Protein AF-A0A9E4B898-F1 (afdb_monomer_lite)

Sequence (156 aa):
KADHWGHVSSTDLFHWVHHPTGLLDGMYSGNCFLNSDGVPTICYHQKGVGNAMAVALDDDLNEWHKLESNPITPKTEEGDEHHGRYKSWDPFGWLEGDTYYAIFGGGHPGIAKSPTLDGEWRYVGDLFAHGVEGVSLDEDVSCADLFKLGDKDVLL

pLDDT: mean 92.23, std 6.66, range [57.69, 98.62]

Secondary structure (DSSP, 8-state):
------EEE-SSSSS-EEE-----SSEEEEEEEE-TTS-EEEEEEETTTEEEEEEESSTTS--EEE-TT---SPP--TTSTTTTT----S-EEEEETTEEEEEE-SBS-EEEEESSTTS--EEEEES-SSPPTTS-TT-B-TT--EEEETTEEEE-

Structure (mmCIF, N/CA/C/O backbone):
data_AF-A0A9E4B898-F1
#
_entry.id   AF-A0A9E4B898-F1
#
loop_
_atom_site.group_PDB
_atom_site.id
_atom_site.type_symbol
_atom_site.label_atom_id
_atom_site.label_alt_id
_atom_site.label_comp_id
_atom_site.label_asym_id
_atom_site.label_entity_id
_atom_site.label_seq_id
_atom_site.pdbx_PDB_ins_code
_atom_site.Cartn_x
_atom_site.Cartn_y
_atom_site.Cartn_z
_atom_site.occupancy
_atom_site.B_iso_or_equiv
_atom_site.auth_seq_id
_atom_site.auth_comp_id
_atom_site.auth_asym_id
_atom_site.auth_atom_id
_atom_site.pdbx_PDB_model_num
ATOM 1 N N . LYS A 1 1 ? 2.717 23.073 -0.247 1.00 57.69 1 LYS A N 1
ATOM 2 C CA . LYS A 1 1 ? 1.419 22.370 -0.124 1.00 57.69 1 LYS A CA 1
ATOM 3 C C . LYS A 1 1 ? 1.746 20.889 -0.046 1.00 57.69 1 LYS A C 1
ATOM 5 O O . LYS A 1 1 ? 2.474 20.432 -0.921 1.00 57.69 1 LYS A O 1
ATOM 10 N N . ALA A 1 2 ? 1.352 20.223 1.031 1.00 74.38 2 ALA A N 1
ATOM 11 C CA . ALA A 1 2 ? 1.529 18.787 1.200 1.00 74.38 2 ALA A CA 1
ATOM 12 C C . ALA A 1 2 ? 0.160 18.116 1.060 1.00 74.38 2 ALA A C 1
ATOM 14 O O . ALA A 1 2 ? -0.853 18.723 1.407 1.00 74.38 2 ALA A O 1
ATOM 15 N N . ASP A 1 3 ? 0.153 16.915 0.495 1.00 91.06 3 ASP A N 1
ATOM 16 C CA . ASP A 1 3 ? -1.036 16.078 0.386 1.00 91.06 3 ASP A CA 1
ATOM 17 C C . ASP A 1 3 ? -1.156 15.227 1.664 1.00 91.06 3 ASP A C 1
ATOM 19 O O . ASP A 1 3 ? -0.144 14.805 2.241 1.00 91.06 3 ASP A O 1
ATOM 23 N N . HIS A 1 4 ? -2.386 15.049 2.142 1.00 93.81 4 HIS A N 1
ATOM 24 C CA . HIS A 1 4 ? -2.738 14.375 3.396 1.00 93.81 4 HIS A CA 1
ATOM 25 C C . HIS A 1 4 ? -3.927 13.447 3.142 1.00 93.81 4 HIS A C 1
ATOM 27 O O . HIS A 1 4 ? -4.719 13.707 2.233 1.00 93.81 4 HIS A O 1
ATOM 33 N N . TRP A 1 5 ? -4.092 12.410 3.962 1.00 94.69 5 TRP A N 1
ATOM 34 C CA . TRP A 1 5 ? -5.276 11.552 3.889 1.00 94.69 5 TRP A CA 1
ATOM 35 C C . TRP A 1 5 ? -6.348 12.036 4.859 1.00 94.69 5 TRP A C 1
ATOM 37 O O . TRP A 1 5 ? -6.121 12.113 6.066 1.00 94.69 5 TRP A O 1
ATOM 47 N N . GLY A 1 6 ? -7.524 12.369 4.326 1.00 95.06 6 GLY A N 1
ATOM 48 C CA . GLY A 1 6 ? -8.719 12.588 5.136 1.00 95.06 6 GLY A CA 1
ATOM 49 C C . GLY A 1 6 ? -9.293 11.263 5.635 1.00 95.06 6 GLY A C 1
ATOM 50 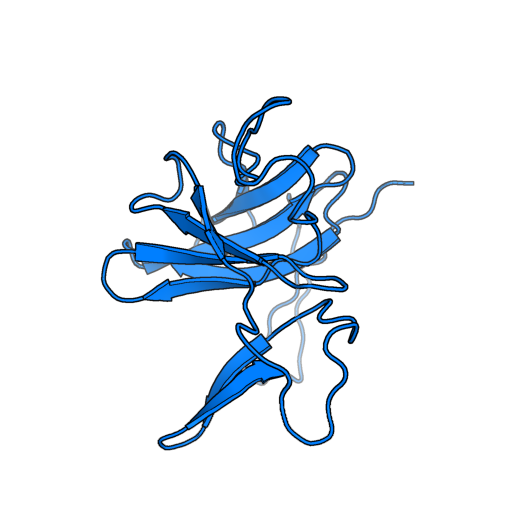O O . GLY A 1 6 ? -9.113 10.232 4.993 1.00 95.06 6 GLY A O 1
ATOM 51 N N . HIS A 1 7 ? -10.012 11.305 6.755 1.00 96.06 7 HIS A N 1
ATOM 52 C CA . HIS A 1 7 ? -10.645 10.130 7.338 1.00 96.06 7 HIS A CA 1
ATOM 53 C C . HIS A 1 7 ? -12.130 10.404 7.611 1.00 96.06 7 HIS A C 1
ATOM 55 O O . HIS A 1 7 ? -12.500 11.383 8.268 1.00 96.06 7 HIS A O 1
ATOM 61 N N . VAL A 1 8 ? -12.985 9.550 7.050 1.00 96.94 8 VAL A N 1
ATOM 62 C CA . VAL A 1 8 ? -14.428 9.524 7.286 1.00 96.94 8 VAL A CA 1
ATOM 63 C C . VAL A 1 8 ? -14.882 8.081 7.461 1.00 96.94 8 VAL A C 1
ATOM 65 O O . VAL A 1 8 ? -14.348 7.189 6.805 1.00 96.94 8 VAL A O 1
ATOM 68 N N . SER A 1 9 ? -15.890 7.852 8.298 1.00 97.00 9 SER A N 1
ATOM 69 C CA . SER A 1 9 ? -16.504 6.531 8.446 1.00 97.00 9 SER A CA 1
ATOM 70 C C . SER A 1 9 ? -18.024 6.596 8.333 1.00 97.00 9 SER A C 1
ATOM 72 O O . SER A 1 9 ? -18.641 7.653 8.494 1.00 97.00 9 SER A O 1
ATOM 74 N N . SER A 1 10 ? -18.625 5.456 8.000 1.00 97.69 10 SER A N 1
ATOM 75 C CA . SER A 1 10 ? -20.068 5.279 7.885 1.00 97.69 10 SER A CA 1
ATOM 76 C C . SER A 1 10 ? -20.422 3.814 8.121 1.00 97.69 10 SER A C 1
ATOM 78 O O . SER A 1 10 ? -19.683 2.921 7.713 1.00 97.69 10 SER A O 1
ATOM 80 N N . THR A 1 11 ? -21.563 3.558 8.758 1.00 97.50 11 THR A N 1
ATOM 81 C CA . THR A 1 11 ? -22.105 2.202 8.937 1.00 97.50 11 THR A CA 1
ATOM 82 C C . THR A 1 11 ? -23.035 1.777 7.799 1.00 97.50 11 THR A C 1
ATOM 84 O O . THR A 1 11 ? -23.425 0.613 7.741 1.00 97.50 11 THR A O 1
ATOM 87 N N . ASP A 1 12 ? -23.394 2.699 6.899 1.00 97.88 12 ASP A N 1
ATOM 88 C CA . ASP A 1 12 ? -24.326 2.471 5.788 1.00 97.88 12 ASP A CA 1
ATOM 89 C C . ASP A 1 12 ? -23.821 2.982 4.427 1.00 97.88 12 ASP A C 1
ATOM 91 O O . ASP A 1 12 ? -24.544 2.904 3.434 1.00 97.88 12 ASP A O 1
ATOM 95 N N . LEU A 1 13 ? -22.579 3.481 4.378 1.00 97.56 13 LEU A N 1
ATOM 96 C CA . LEU A 1 13 ? -21.937 4.089 3.207 1.00 97.56 13 LEU A CA 1
ATOM 97 C C . LEU A 1 13 ? -22.674 5.330 2.659 1.00 97.56 13 LEU A C 1
ATOM 99 O O . LEU A 1 13 ? -22.456 5.725 1.512 1.00 97.56 13 LEU A O 1
ATOM 103 N N . PHE A 1 14 ? -23.526 5.971 3.468 1.00 97.94 14 PHE A N 1
ATOM 104 C CA . PHE A 1 14 ? -24.315 7.142 3.072 1.00 97.94 14 PHE A CA 1
ATOM 105 C C . PHE A 1 14 ? -24.221 8.300 4.074 1.00 97.94 14 PHE A C 1
ATOM 107 O O . PHE A 1 14 ? -24.025 9.449 3.670 1.00 97.94 14 PHE A O 1
ATOM 114 N N . HIS A 1 15 ? -24.321 8.020 5.375 1.00 98.00 15 HIS A N 1
ATOM 115 C CA . HIS A 1 15 ? -24.175 9.016 6.436 1.00 98.00 15 HIS A CA 1
ATOM 116 C C . HIS A 1 15 ? -22.750 8.981 6.992 1.00 98.00 15 HIS A C 1
ATOM 118 O O . HIS A 1 15 ? -22.363 8.026 7.666 1.00 98.00 15 HIS A O 1
ATOM 124 N N . TRP A 1 16 ? -21.973 10.024 6.697 1.00 98.50 16 TRP A N 1
ATOM 125 C CA . TRP A 1 16 ? -20.539 10.073 6.983 1.00 98.50 16 TRP A CA 1
ATOM 126 C C . TRP A 1 16 ? -20.217 10.923 8.211 1.00 98.50 16 TRP A C 1
ATOM 128 O O . TRP A 1 16 ? -20.734 12.031 8.370 1.00 98.50 16 TRP A O 1
ATOM 138 N N . VAL A 1 17 ? -19.318 10.414 9.051 1.00 98.06 17 VAL A N 1
ATOM 139 C CA . VAL A 1 17 ? -18.734 11.129 10.190 1.00 98.06 17 VAL A CA 1
ATOM 140 C C . VAL A 1 17 ? -17.282 11.453 9.867 1.00 98.06 17 VAL A C 1
ATOM 142 O O . VAL A 1 17 ? -16.535 10.581 9.432 1.00 98.06 17 VAL A O 1
ATOM 145 N N . HIS A 1 18 ? -16.892 12.710 10.070 1.00 97.69 18 HIS A N 1
ATOM 146 C CA . HIS A 1 18 ? -15.503 13.139 9.943 1.00 97.69 18 HIS A CA 1
ATOM 147 C C . HIS A 1 18 ? -14.706 12.792 11.193 1.00 97.69 18 HIS A C 1
ATOM 149 O O . HIS A 1 18 ? -15.160 13.046 12.309 1.00 97.69 18 HIS A O 1
ATOM 155 N N . HIS A 1 19 ? -13.488 12.313 10.974 1.00 96.75 19 HIS A N 1
ATOM 156 C CA . HIS A 1 19 ? -12.534 11.965 12.016 1.00 96.75 19 HIS A CA 1
ATOM 157 C C . HIS A 1 19 ? -11.290 12.856 11.951 1.00 96.75 19 HIS A C 1
ATOM 159 O O . HIS A 1 19 ? -10.999 13.438 10.896 1.00 96.75 19 HIS A O 1
ATOM 165 N N . PRO A 1 20 ? -10.542 12.999 13.060 1.00 92.94 20 PRO A N 1
ATOM 166 C CA . PRO A 1 20 ? -9.184 13.526 12.997 1.00 92.94 20 PRO A CA 1
ATOM 167 C C . PRO A 1 20 ? -8.291 12.620 12.131 1.00 92.94 20 PRO A C 1
ATOM 169 O O . PRO A 1 20 ? -8.589 11.451 11.906 1.00 92.94 20 PRO A O 1
ATOM 172 N N . THR A 1 21 ? -7.182 13.166 11.627 1.00 83.94 21 THR A N 1
ATOM 173 C CA . THR A 1 21 ? -6.187 12.382 10.882 1.00 83.94 21 THR A CA 1
ATOM 174 C C . THR A 1 21 ? -4.772 12.753 11.308 1.00 83.94 21 THR A C 1
ATOM 176 O O . THR A 1 21 ? -4.393 13.927 11.287 1.00 83.94 21 THR A O 1
ATOM 179 N N . GLY A 1 22 ? -3.990 11.738 11.680 1.00 85.00 22 GLY A N 1
ATOM 180 C CA . GLY A 1 22 ? -2.539 11.831 11.867 1.00 85.00 22 GLY A CA 1
ATOM 181 C C . GLY A 1 22 ? -1.733 11.556 10.588 1.00 85.00 22 GLY A C 1
ATOM 182 O O . GLY A 1 22 ? -0.509 11.688 10.584 1.00 85.00 22 GLY A O 1
ATOM 183 N N . LEU A 1 23 ? -2.394 11.191 9.482 1.00 87.25 23 LEU A N 1
ATOM 184 C CA . LEU A 1 23 ? -1.761 10.835 8.208 1.00 87.25 23 LEU A CA 1
ATOM 185 C C . LEU A 1 23 ? -1.405 12.090 7.409 1.00 87.25 23 LEU A C 1
ATOM 187 O O . LEU A 1 23 ? -2.049 12.472 6.425 1.00 87.25 23 LEU A O 1
ATOM 191 N N . LEU A 1 24 ? -0.354 12.750 7.881 1.00 90.75 24 LEU A N 1
ATOM 192 C CA . LEU A 1 24 ? 0.140 14.005 7.344 1.00 90.75 24 LEU A CA 1
ATOM 193 C C . LEU A 1 24 ? 1.404 13.802 6.497 1.00 90.75 24 LEU A C 1
ATOM 195 O O . LEU A 1 24 ? 2.064 12.762 6.537 1.00 90.75 24 LEU A O 1
ATOM 199 N N . ASP A 1 25 ? 1.724 14.850 5.745 1.00 87.19 25 ASP A N 1
ATOM 200 C CA . ASP A 1 25 ? 2.935 15.043 4.949 1.00 87.19 25 ASP A CA 1
ATOM 201 C C . ASP A 1 25 ? 3.225 14.011 3.853 1.00 87.19 25 ASP A C 1
ATOM 203 O O . ASP A 1 25 ? 3.954 13.037 4.034 1.00 87.19 25 ASP A O 1
ATOM 207 N N . GLY A 1 26 ? 2.727 14.318 2.652 1.00 88.25 26 GLY A N 1
ATOM 208 C CA . GLY A 1 26 ? 3.110 13.620 1.429 1.00 88.25 26 GLY A CA 1
ATOM 209 C C . GLY A 1 26 ? 2.386 12.296 1.239 1.00 88.25 26 GLY A C 1
ATOM 210 O O . GLY A 1 26 ? 2.942 11.417 0.596 1.00 88.25 26 GLY A O 1
ATOM 211 N N . MET A 1 27 ? 1.173 12.161 1.773 1.00 92.81 27 MET A N 1
ATOM 212 C CA . MET A 1 27 ? 0.344 10.962 1.656 1.00 92.81 27 MET A CA 1
ATOM 213 C C . MET A 1 27 ? -0.352 10.925 0.288 1.00 92.81 27 MET A C 1
ATOM 215 O O . MET A 1 27 ? -1.396 11.552 0.108 1.00 92.81 27 MET A O 1
ATOM 219 N N . TYR A 1 28 ? 0.248 10.246 -0.687 1.00 95.31 28 TYR A N 1
ATOM 220 C CA . TYR A 1 28 ? -0.334 10.033 -2.019 1.00 95.31 28 TYR A CA 1
ATOM 221 C C . TYR A 1 28 ? -1.191 8.762 -1.992 1.00 95.31 28 TYR A C 1
ATOM 223 O O . TYR A 1 28 ? -1.378 8.171 -0.926 1.00 95.31 28 TYR A O 1
ATOM 231 N N . SER A 1 29 ? -1.783 8.388 -3.126 1.00 95.00 29 SER A N 1
ATOM 232 C CA . SER A 1 29 ? -2.732 7.278 -3.208 1.00 95.00 29 SER A CA 1
ATOM 233 C C . SER A 1 29 ? -2.140 5.953 -2.726 1.00 95.00 29 SER A C 1
ATOM 235 O O . SER A 1 29 ? -0.922 5.773 -2.615 1.00 95.00 29 SER A O 1
ATOM 237 N N . GLY A 1 30 ? -3.045 5.035 -2.419 1.00 96.88 30 GLY A N 1
ATOM 238 C CA . GLY A 1 30 ? -2.757 3.704 -1.924 1.00 96.88 30 GLY A CA 1
ATOM 239 C C . GLY A 1 30 ? -4.033 3.029 -1.431 1.00 96.88 30 GLY A C 1
ATOM 240 O O . GLY A 1 30 ? -5.133 3.511 -1.712 1.00 96.88 30 GLY A O 1
ATOM 241 N N . ASN A 1 31 ? -3.896 1.953 -0.664 1.00 97.88 31 ASN A N 1
ATOM 242 C CA . ASN A 1 31 ? -5.017 1.193 -0.115 1.00 97.88 31 ASN A CA 1
ATOM 243 C C . ASN A 1 31 ? -4.835 0.875 1.382 1.00 97.88 31 ASN A C 1
ATOM 245 O O . ASN A 1 31 ? -3.829 1.218 2.005 1.00 97.88 31 ASN A O 1
ATOM 249 N N . CYS A 1 32 ? -5.837 0.218 1.970 1.00 97.50 32 CYS A N 1
ATOM 250 C CA . CYS A 1 32 ? -5.801 -0.305 3.333 1.00 97.50 32 CYS A CA 1
ATOM 251 C C . CYS A 1 32 ? -6.196 -1.786 3.321 1.00 97.50 32 CYS A C 1
ATOM 253 O O . CYS A 1 32 ? -7.126 -2.172 2.613 1.00 97.50 32 CYS A O 1
ATOM 255 N N . PHE A 1 33 ? -5.500 -2.606 4.104 1.00 98.25 33 PHE A N 1
ATOM 256 C CA . PHE A 1 33 ? -5.733 -4.043 4.228 1.00 98.25 33 PHE A CA 1
ATOM 257 C C . PHE A 1 33 ? -5.484 -4.509 5.670 1.00 98.25 33 PHE A C 1
ATOM 259 O O . PHE A 1 33 ? -4.945 -3.767 6.490 1.00 98.25 33 PHE A O 1
ATOM 266 N N . LEU A 1 34 ? -5.885 -5.737 6.003 1.00 98.25 34 LEU A N 1
ATOM 267 C CA . LEU A 1 34 ? -5.581 -6.338 7.306 1.00 98.25 34 LEU A CA 1
ATOM 268 C C . LEU A 1 34 ? -4.242 -7.074 7.245 1.00 98.25 34 LEU A C 1
ATOM 270 O O . LEU A 1 34 ? -4.023 -7.889 6.348 1.00 98.25 34 LEU A O 1
ATOM 274 N N . ASN A 1 35 ? -3.362 -6.806 8.206 1.00 98.31 35 ASN A N 1
ATOM 275 C CA . ASN A 1 35 ? -2.095 -7.522 8.323 1.00 98.31 35 ASN A CA 1
ATOM 276 C C . ASN A 1 35 ? -2.249 -8.893 9.014 1.00 98.31 35 ASN A C 1
ATOM 278 O O . ASN A 1 35 ? -3.357 -9.314 9.348 1.00 98.31 35 ASN A O 1
ATOM 282 N N . SER A 1 36 ? -1.134 -9.598 9.235 1.00 97.81 36 SER A N 1
ATOM 283 C CA . SER A 1 36 ? -1.119 -10.952 9.814 1.00 97.81 36 SER A CA 1
ATOM 284 C C . SER A 1 36 ? -1.670 -11.021 11.236 1.00 97.81 36 SER A C 1
ATOM 286 O O . SER A 1 36 ? -2.118 -12.083 11.660 1.00 97.81 36 SER A O 1
ATOM 288 N N . ASP A 1 37 ? -1.672 -9.894 11.948 1.00 97.31 37 ASP A N 1
ATOM 289 C CA . ASP A 1 37 ? -2.220 -9.763 13.299 1.00 97.31 37 ASP A CA 1
ATOM 290 C C . ASP A 1 37 ? -3.682 -9.279 13.289 1.00 97.31 37 ASP A C 1
ATOM 292 O O . ASP A 1 37 ? -4.273 -9.045 14.342 1.00 97.31 37 ASP A O 1
ATOM 296 N N . GLY A 1 38 ? -4.287 -9.124 12.105 1.00 97.69 38 GLY A N 1
ATOM 297 C CA . GLY A 1 38 ? -5.645 -8.610 11.938 1.00 97.69 38 GLY A CA 1
ATOM 298 C C . GLY A 1 38 ? -5.767 -7.098 12.138 1.00 97.69 38 GLY A C 1
ATOM 299 O O . GLY A 1 38 ? -6.880 -6.606 12.310 1.00 97.69 38 GLY A O 1
ATOM 300 N N . VAL A 1 39 ? -4.654 -6.356 12.115 1.00 98.38 39 VAL A N 1
ATOM 301 C CA . VAL A 1 39 ? -4.640 -4.902 12.328 1.00 98.38 39 VAL A CA 1
ATOM 302 C C . VAL A 1 39 ? -4.716 -4.161 10.984 1.00 98.38 39 VAL A C 1
ATOM 304 O O . VAL A 1 39 ? -3.942 -4.474 10.068 1.00 98.38 39 VAL A O 1
ATOM 307 N N . PRO A 1 40 ? -5.609 -3.161 10.842 1.00 98.44 40 PRO A N 1
ATOM 308 C CA . PRO A 1 40 ? -5.665 -2.300 9.665 1.00 98.44 40 PRO A CA 1
ATOM 309 C C . PRO A 1 40 ? -4.317 -1.638 9.369 1.00 98.44 40 PRO A C 1
ATOM 311 O O . PRO A 1 40 ? -3.682 -1.030 10.231 1.00 98.44 40 PRO A O 1
ATOM 314 N N . THR A 1 41 ? -3.870 -1.787 8.129 1.00 98.50 41 THR A N 1
ATOM 315 C CA . THR A 1 41 ? -2.569 -1.338 7.643 1.00 98.50 41 THR A CA 1
ATOM 316 C C . THR A 1 41 ? -2.754 -0.638 6.308 1.00 98.50 41 THR A C 1
ATOM 318 O O . THR A 1 41 ? -3.324 -1.192 5.371 1.00 98.50 41 THR A O 1
ATOM 321 N N . ILE A 1 42 ? -2.256 0.588 6.217 1.00 97.81 42 ILE A N 1
ATOM 322 C CA . ILE A 1 42 ? -2.250 1.387 4.998 1.00 97.81 42 ILE A CA 1
ATOM 323 C C . ILE A 1 42 ? -0.969 1.105 4.225 1.00 97.81 42 ILE A C 1
ATOM 325 O O . ILE A 1 42 ? 0.120 1.225 4.784 1.00 97.81 42 ILE A O 1
ATOM 329 N N . CYS A 1 43 ? -1.106 0.827 2.931 1.00 98.00 43 CYS A N 1
ATOM 330 C CA . CYS A 1 43 ? -0.025 0.909 1.958 1.00 98.00 43 CYS A CA 1
ATOM 331 C C . CYS A 1 43 ? -0.225 2.176 1.128 1.00 98.00 43 CYS A C 1
ATOM 333 O O . CYS A 1 43 ? -1.294 2.368 0.559 1.00 98.00 43 CYS A O 1
ATOM 335 N N . TYR A 1 44 ? 0.767 3.061 1.071 1.00 96.81 44 TYR A N 1
ATOM 336 C CA . TYR A 1 44 ? 0.627 4.371 0.429 1.00 96.81 44 TYR A CA 1
ATOM 337 C C . TYR A 1 44 ? 1.921 4.821 -0.232 1.00 96.81 44 TYR A C 1
ATOM 339 O O . TYR A 1 44 ? 3.007 4.388 0.150 1.00 96.81 44 TYR A O 1
ATOM 347 N N . HIS A 1 45 ? 1.834 5.733 -1.198 1.00 96.06 45 HIS A N 1
ATOM 348 C CA . HIS A 1 45 ? 3.023 6.419 -1.689 1.00 96.06 45 HIS A CA 1
ATOM 349 C C . HIS A 1 45 ? 3.344 7.642 -0.823 1.00 96.06 45 HIS A C 1
ATOM 351 O O . HIS A 1 45 ? 2.535 8.562 -0.709 1.00 96.06 45 HIS A O 1
ATOM 357 N N . GLN A 1 46 ? 4.538 7.696 -0.230 1.00 94.00 46 GLN A N 1
ATOM 358 C CA . GLN A 1 46 ? 5.013 8.886 0.465 1.00 94.00 46 GLN A CA 1
ATOM 359 C C . GLN A 1 46 ? 5.865 9.754 -0.462 1.00 94.00 46 GLN A C 1
ATOM 361 O O . GLN A 1 46 ? 6.969 9.372 -0.861 1.00 94.00 46 GLN A O 1
ATOM 366 N N . LYS A 1 47 ? 5.395 10.968 -0.759 1.00 91.75 47 LYS A N 1
ATOM 367 C CA . LYS A 1 47 ? 6.089 11.910 -1.645 1.00 91.75 47 LYS A CA 1
ATOM 368 C C . LYS A 1 47 ? 7.529 12.161 -1.191 1.00 91.75 47 LYS A C 1
ATOM 370 O O . LYS A 1 47 ? 7.768 12.643 -0.087 1.00 91.75 47 LYS A O 1
ATOM 375 N N . GLY A 1 48 ? 8.478 11.907 -2.091 1.00 89.44 48 GLY A N 1
ATOM 376 C CA . GLY A 1 48 ? 9.910 12.109 -1.845 1.00 89.44 48 GLY A CA 1
ATOM 377 C C . GLY A 1 48 ? 10.577 11.005 -1.019 1.00 89.44 48 GLY A C 1
ATOM 378 O O . GLY A 1 48 ? 11.767 11.119 -0.744 1.00 89.44 48 GLY A O 1
ATOM 379 N N . VAL A 1 49 ? 9.839 9.955 -0.647 1.00 91.19 49 VAL A N 1
ATOM 380 C CA . VAL A 1 49 ? 10.353 8.798 0.101 1.00 91.19 49 VAL A CA 1
ATOM 381 C C . VAL A 1 49 ? 10.121 7.497 -0.677 1.00 91.19 49 VAL A C 1
ATOM 383 O O . VAL A 1 49 ? 11.059 6.725 -0.841 1.00 91.19 49 VAL A O 1
ATOM 386 N N . GLY A 1 50 ? 8.917 7.275 -1.213 1.00 92.75 50 GLY A N 1
ATOM 387 C CA . GLY A 1 50 ? 8.528 6.056 -1.934 1.00 92.75 50 GLY A CA 1
ATOM 388 C C . GLY A 1 50 ? 7.309 5.374 -1.312 1.00 92.75 50 GLY A C 1
ATOM 389 O O . GLY A 1 50 ? 6.716 5.888 -0.364 1.00 92.75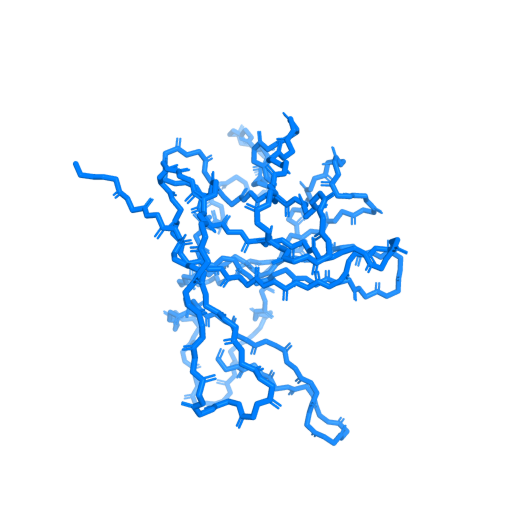 50 GLY A O 1
ATOM 390 N N . ASN A 1 51 ? 6.934 4.212 -1.844 1.00 95.81 51 ASN A N 1
ATOM 391 C CA . ASN A 1 51 ? 5.867 3.383 -1.282 1.00 95.81 51 ASN A CA 1
ATOM 392 C C . ASN A 1 51 ? 6.218 2.957 0.150 1.00 95.81 51 ASN A C 1
ATOM 394 O O . ASN A 1 51 ? 7.359 2.580 0.423 1.00 95.81 51 ASN A O 1
ATOM 398 N N . ALA A 1 52 ? 5.253 3.044 1.056 1.00 96.06 52 ALA A N 1
ATOM 399 C CA . ALA A 1 52 ? 5.416 2.963 2.501 1.00 96.06 52 ALA A CA 1
ATOM 400 C C . ALA A 1 52 ? 4.193 2.309 3.165 1.00 96.06 52 ALA A C 1
ATOM 402 O O . ALA A 1 52 ? 3.138 2.160 2.547 1.00 96.06 52 ALA A O 1
ATOM 403 N N . MET A 1 53 ? 4.350 1.936 4.435 1.00 97.50 53 MET A N 1
ATOM 404 C CA . MET A 1 53 ? 3.319 1.327 5.270 1.00 97.50 53 MET A CA 1
ATOM 405 C C . MET A 1 53 ? 3.067 2.134 6.549 1.00 97.50 53 MET A C 1
ATOM 407 O O . MET A 1 53 ? 3.997 2.688 7.148 1.00 97.50 53 MET A O 1
ATOM 411 N N . ALA A 1 54 ? 1.815 2.161 6.999 1.00 97.31 54 ALA A N 1
ATOM 412 C CA . ALA A 1 54 ? 1.422 2.665 8.312 1.00 97.31 54 ALA A CA 1
ATOM 413 C C . ALA A 1 54 ? 0.389 1.732 8.955 1.00 97.31 54 ALA A C 1
ATOM 415 O O . ALA A 1 54 ? -0.506 1.246 8.272 1.00 97.31 54 ALA A O 1
ATOM 416 N N . VAL A 1 55 ? 0.503 1.485 10.258 1.00 97.94 55 VAL A N 1
ATOM 417 C CA . VAL A 1 55 ? -0.360 0.551 11.003 1.00 97.94 55 VAL A CA 1
ATOM 418 C C . VAL A 1 55 ? -1.248 1.332 11.967 1.00 97.94 55 VAL A C 1
ATOM 420 O O . VAL A 1 55 ? -0.775 2.279 12.601 1.00 97.94 55 VAL A O 1
ATOM 423 N N . ALA A 1 56 ? -2.524 0.960 12.057 1.00 97.75 56 ALA A N 1
ATOM 424 C CA . ALA A 1 56 ? -3.467 1.575 12.984 1.00 97.75 56 ALA A CA 1
ATOM 425 C C . ALA A 1 56 ? -3.077 1.295 14.444 1.00 97.75 56 ALA A C 1
ATOM 427 O O . ALA A 1 56 ? -2.589 0.212 14.774 1.00 97.75 56 ALA A O 1
ATOM 428 N N . LEU A 1 57 ? -3.298 2.276 15.318 1.00 97.25 57 LEU A N 1
ATOM 429 C CA . LEU A 1 57 ? -3.012 2.180 16.754 1.00 97.25 57 LEU A CA 1
ATOM 430 C C . LEU A 1 57 ? -4.274 2.087 17.621 1.00 97.25 57 LEU A C 1
ATOM 432 O O . LEU A 1 57 ? -4.172 1.825 18.820 1.00 97.25 57 LEU A O 1
ATOM 436 N N . ASP A 1 58 ? -5.445 2.297 17.027 1.00 96.38 58 ASP A N 1
ATOM 437 C CA . ASP A 1 58 ? -6.744 2.254 17.687 1.00 96.38 58 ASP A CA 1
ATOM 438 C C . ASP A 1 58 ? -7.840 1.749 16.737 1.00 96.38 58 ASP A C 1
ATOM 440 O O . ASP A 1 58 ? -7.691 1.785 15.514 1.00 96.38 58 ASP A O 1
ATOM 444 N N . ASP A 1 59 ? -8.950 1.292 17.317 1.00 94.69 59 ASP A N 1
ATOM 445 C CA . ASP A 1 59 ? -10.082 0.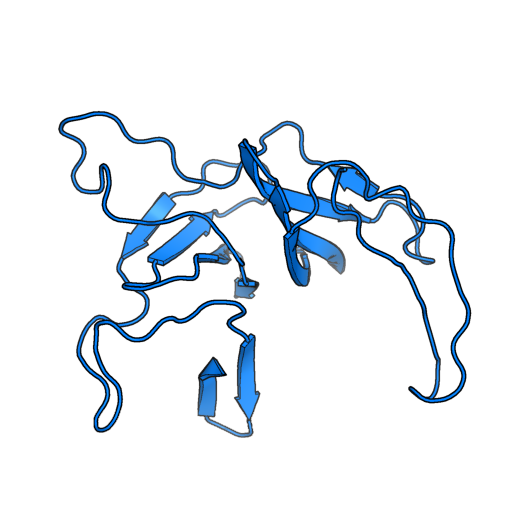707 16.585 1.00 94.69 59 ASP A CA 1
ATOM 446 C C . ASP A 1 59 ? -10.900 1.748 15.803 1.00 94.69 59 ASP A C 1
ATOM 448 O O . ASP A 1 59 ? -11.604 1.394 14.856 1.00 94.69 59 ASP A O 1
ATOM 452 N N . ASP A 1 60 ? -10.804 3.026 16.182 1.00 94.69 60 ASP A N 1
ATOM 453 C CA . ASP A 1 60 ? -11.457 4.125 15.475 1.00 94.69 60 ASP A CA 1
ATOM 454 C C . ASP A 1 60 ? -10.613 4.620 14.290 1.00 94.69 60 ASP A C 1
ATOM 456 O O . ASP A 1 60 ? -11.081 5.486 13.563 1.00 94.69 60 ASP A O 1
ATOM 460 N N . LEU A 1 61 ? -9.408 4.079 14.057 1.00 95.69 61 LEU A N 1
ATOM 461 C CA . LEU A 1 61 ? -8.492 4.435 12.962 1.00 95.69 61 LEU A CA 1
ATOM 462 C C . LEU A 1 61 ? -8.053 5.909 12.955 1.00 95.69 61 LEU A C 1
ATOM 464 O O . LEU A 1 61 ? -7.797 6.498 11.896 1.00 95.69 61 LEU A O 1
ATOM 468 N N . ASN A 1 62 ? -7.959 6.520 14.133 1.00 95.44 62 ASN A N 1
ATOM 469 C CA . ASN A 1 62 ? -7.567 7.922 14.274 1.00 95.44 62 ASN A CA 1
ATOM 470 C C . ASN A 1 62 ? -6.045 8.104 14.321 1.00 95.44 62 ASN A C 1
ATOM 472 O O . ASN A 1 62 ? -5.506 9.057 13.747 1.00 95.44 62 ASN A O 1
ATOM 476 N N . GLU A 1 63 ? -5.355 7.171 14.966 1.00 96.19 63 GLU A N 1
ATOM 477 C CA . GLU A 1 63 ? -3.924 7.189 15.220 1.00 96.19 63 GLU A CA 1
ATOM 478 C C . GLU A 1 63 ? -3.208 6.116 14.393 1.00 96.19 63 GLU A C 1
ATOM 480 O O . GLU A 1 63 ? -3.625 4.959 14.297 1.00 96.19 63 GLU A O 1
ATOM 485 N N . TRP A 1 64 ? -2.084 6.512 13.797 1.00 96.19 64 TRP A N 1
ATOM 486 C CA . TRP A 1 64 ? -1.330 5.685 12.859 1.00 96.19 64 TRP A CA 1
ATOM 487 C C . TRP A 1 64 ? 0.162 5.736 13.168 1.00 96.19 64 TRP A C 1
ATOM 489 O O . TRP A 1 64 ? 0.736 6.809 13.357 1.00 96.19 64 TRP A O 1
ATOM 499 N N . HIS A 1 65 ? 0.815 4.577 13.140 1.00 95.88 65 HIS A N 1
ATOM 500 C CA . HIS A 1 65 ? 2.265 4.461 13.232 1.00 95.88 65 HIS A CA 1
ATOM 501 C C . HIS A 1 65 ? 2.861 4.155 11.857 1.00 95.88 65 HIS A C 1
ATOM 503 O O . HIS A 1 65 ? 2.678 3.064 11.315 1.00 95.88 65 HIS A O 1
ATOM 509 N N . LYS A 1 66 ? 3.587 5.122 11.283 1.00 95.38 66 LYS A N 1
ATOM 510 C CA . LYS A 1 66 ? 4.408 4.897 10.085 1.00 95.38 66 LYS A CA 1
ATOM 511 C C . LYS A 1 66 ? 5.583 4.000 10.467 1.00 95.38 66 LYS A C 1
ATOM 513 O O . LYS A 1 66 ? 6.280 4.308 11.428 1.00 95.38 66 LYS A O 1
ATOM 518 N N . LEU A 1 67 ? 5.811 2.925 9.713 1.00 95.94 67 LEU A N 1
ATOM 519 C CA . LEU A 1 67 ? 6.909 2.002 10.009 1.00 95.94 67 LEU A CA 1
ATOM 520 C C . LEU A 1 67 ? 8.270 2.702 9.899 1.00 95.94 67 LEU A C 1
ATOM 522 O O . LEU A 1 67 ? 8.534 3.405 8.923 1.00 95.94 67 LEU A O 1
ATOM 526 N N . GLU A 1 68 ? 9.158 2.437 10.855 1.00 95.88 68 GLU A N 1
ATOM 527 C CA . GLU A 1 68 ? 10.544 2.936 10.843 1.00 95.88 68 GLU A CA 1
ATOM 528 C C . GLU A 1 68 ? 11.375 2.345 9.692 1.00 95.88 68 GLU A C 1
ATOM 530 O O . GLU A 1 68 ? 12.356 2.938 9.249 1.00 95.88 68 GLU A O 1
ATOM 535 N N . SER A 1 69 ? 10.980 1.173 9.184 1.00 95.69 69 SER A N 1
ATOM 536 C CA . SER A 1 69 ? 11.625 0.505 8.049 1.00 95.69 69 SER A CA 1
ATOM 537 C C . SER A 1 69 ? 11.248 1.097 6.688 1.00 95.69 69 SER A C 1
ATOM 539 O O . SER A 1 69 ? 11.824 0.693 5.677 1.00 95.69 69 SER A O 1
ATOM 541 N N . ASN A 1 70 ? 10.302 2.042 6.638 1.00 95.19 70 ASN A N 1
ATOM 542 C CA . ASN A 1 70 ? 9.889 2.674 5.390 1.00 95.19 70 ASN A CA 1
ATOM 543 C C . ASN A 1 70 ? 11.075 3.317 4.640 1.00 95.19 70 ASN A C 1
ATOM 545 O O . ASN A 1 70 ? 11.986 3.870 5.265 1.00 95.19 70 ASN A O 1
ATOM 549 N N . PRO A 1 71 ? 11.044 3.339 3.294 1.00 95.00 71 PRO A N 1
ATOM 550 C CA . PRO A 1 71 ? 9.990 2.816 2.415 1.00 95.00 71 PRO A CA 1
ATOM 551 C C . PRO A 1 71 ? 10.083 1.298 2.175 1.00 95.00 71 PRO A C 1
ATOM 553 O O . PRO A 1 71 ? 11.157 0.713 2.259 1.00 95.00 71 PRO A O 1
ATOM 556 N N . ILE A 1 72 ? 8.977 0.691 1.731 1.00 95.19 72 ILE A N 1
ATOM 557 C CA . ILE A 1 72 ? 8.934 -0.691 1.206 1.00 95.19 72 ILE A CA 1
ATOM 558 C C . ILE A 1 72 ? 9.479 -0.805 -0.225 1.00 95.19 72 ILE A C 1
ATOM 560 O O . ILE A 1 72 ? 9.447 -1.867 -0.840 1.00 95.19 72 ILE A O 1
ATOM 564 N N . THR A 1 73 ? 9.925 0.308 -0.805 1.00 90.75 73 THR A N 1
ATOM 565 C CA . THR A 1 73 ? 10.530 0.313 -2.137 1.00 90.75 73 THR A CA 1
ATOM 566 C C . THR A 1 73 ? 11.861 -0.436 -2.061 1.00 90.75 73 THR A C 1
ATOM 568 O O . THR A 1 73 ? 12.729 0.004 -1.301 1.00 90.75 73 THR A O 1
ATOM 571 N N . PRO A 1 74 ? 12.061 -1.530 -2.823 1.00 87.31 74 PRO A N 1
ATOM 572 C CA . PRO A 1 74 ? 13.315 -2.267 -2.780 1.00 87.31 74 PRO A CA 1
ATOM 573 C C . PRO A 1 74 ? 14.487 -1.333 -3.096 1.00 87.31 74 PRO A C 1
ATOM 575 O O . PRO A 1 74 ? 14.395 -0.474 -3.981 1.00 87.31 74 PRO A O 1
ATOM 578 N N . LYS A 1 75 ? 15.584 -1.470 -2.354 1.00 82.44 75 LYS A N 1
ATOM 579 C CA . LYS A 1 75 ? 16.821 -0.729 -2.616 1.00 82.44 75 LYS A CA 1
ATOM 580 C C . LYS A 1 75 ? 17.632 -1.528 -3.627 1.00 82.44 75 LYS A C 1
ATOM 582 O O . LYS A 1 75 ? 17.891 -2.700 -3.389 1.00 82.44 75 LYS A O 1
ATOM 587 N N . THR A 1 76 ? 18.001 -0.900 -4.736 1.00 81.56 76 THR A N 1
ATOM 588 C CA . THR A 1 76 ? 18.864 -1.502 -5.759 1.00 81.56 76 THR A CA 1
ATOM 589 C C . THR A 1 76 ? 20.009 -0.559 -6.100 1.00 81.56 76 THR A C 1
ATOM 591 O O . THR A 1 76 ? 19.859 0.663 -6.026 1.00 81.56 76 THR A O 1
ATOM 594 N N . GLU A 1 77 ? 21.134 -1.124 -6.511 1.00 84.12 77 GLU A N 1
ATOM 595 C CA . GLU A 1 77 ? 22.336 -0.428 -6.965 1.00 84.12 77 GLU A CA 1
ATOM 596 C C . GLU A 1 77 ? 22.587 -0.682 -8.457 1.00 84.12 77 GLU A C 1
ATOM 598 O O . GLU A 1 77 ? 22.083 -1.642 -9.043 1.00 84.12 77 GLU A O 1
ATOM 603 N N . GLU A 1 78 ? 23.368 0.190 -9.097 1.00 82.94 78 GLU A N 1
ATOM 604 C CA . GLU A 1 78 ? 23.738 0.014 -10.501 1.00 82.94 78 GLU A CA 1
ATOM 605 C C . GLU A 1 78 ? 24.496 -1.311 -10.686 1.00 82.94 78 GLU A C 1
ATOM 607 O O . GLU A 1 78 ? 25.559 -1.525 -10.105 1.00 82.94 78 GLU A O 1
ATOM 612 N N . GLY A 1 79 ? 23.936 -2.206 -11.502 1.00 81.56 79 GLY A N 1
ATOM 613 C CA . GLY A 1 79 ? 24.442 -3.567 -11.695 1.00 81.56 79 GLY A CA 1
ATOM 614 C C . GLY A 1 79 ? 23.541 -4.655 -11.109 1.00 81.56 79 GLY A C 1
ATOM 615 O O . GLY A 1 79 ? 23.650 -5.803 -11.542 1.00 81.56 79 GLY A O 1
ATOM 616 N N . ASP A 1 80 ? 22.610 -4.308 -10.214 1.00 83.62 80 ASP A N 1
ATOM 617 C CA . ASP A 1 80 ? 21.569 -5.239 -9.778 1.00 83.62 80 ASP A CA 1
ATOM 618 C C . ASP A 1 80 ? 20.634 -5.585 -10.940 1.00 83.62 80 ASP A C 1
ATOM 620 O O . ASP A 1 80 ? 20.285 -4.736 -11.765 1.00 83.62 80 ASP A O 1
ATOM 624 N N . GLU A 1 81 ? 20.159 -6.833 -10.968 1.00 81.12 81 GLU A N 1
ATOM 625 C CA . GLU A 1 81 ? 19.300 -7.361 -12.037 1.00 81.12 81 GLU A CA 1
ATOM 626 C C . GLU A 1 81 ? 18.063 -6.485 -12.306 1.00 81.12 81 GLU A C 1
ATOM 628 O O . GLU A 1 81 ? 17.606 -6.362 -13.448 1.00 81.12 81 GLU A O 1
ATOM 633 N N . HIS A 1 82 ? 17.533 -5.856 -11.255 1.00 79.94 82 HIS A N 1
ATOM 634 C CA . HIS A 1 82 ? 16.289 -5.089 -11.280 1.00 79.94 82 HIS A CA 1
ATOM 635 C C . HIS A 1 82 ? 16.486 -3.583 -11.076 1.00 79.94 82 HIS A C 1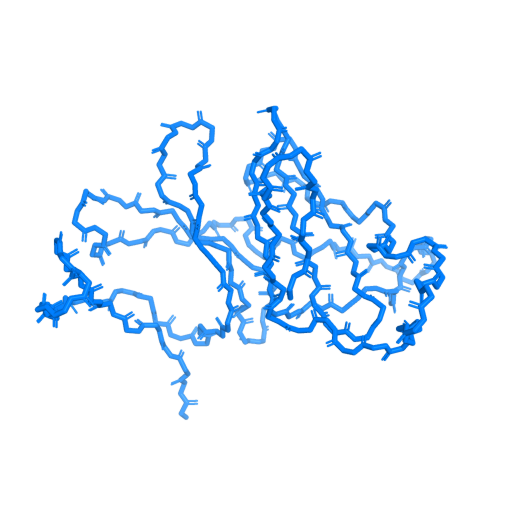
ATOM 637 O O . HIS A 1 82 ? 15.506 -2.859 -10.885 1.00 79.94 82 HIS A O 1
ATOM 643 N N . HIS A 1 83 ? 17.727 -3.090 -11.141 1.00 82.88 83 HIS A N 1
ATOM 644 C CA . HIS A 1 83 ? 17.997 -1.666 -10.984 1.00 82.88 83 HIS A CA 1
ATOM 645 C C . HIS A 1 83 ? 17.273 -0.834 -12.050 1.00 82.88 83 HIS A C 1
ATOM 647 O O . HIS A 1 83 ? 17.370 -1.108 -13.247 1.00 82.88 83 HIS A O 1
ATOM 653 N N . GLY A 1 84 ? 16.515 0.173 -11.605 1.00 79.50 84 GLY A N 1
ATOM 654 C CA . GLY A 1 84 ? 15.745 1.062 -12.480 1.00 79.50 84 GLY A CA 1
ATOM 655 C C . GLY A 1 84 ? 14.560 0.410 -13.207 1.00 79.50 84 GLY A C 1
ATOM 656 O O . GLY A 1 84 ? 14.010 1.036 -14.112 1.00 79.50 84 GLY A O 1
ATOM 657 N N . ARG A 1 85 ? 14.166 -0.824 -12.850 1.00 76.62 85 ARG A N 1
ATOM 658 C CA . ARG A 1 85 ? 13.082 -1.551 -13.540 1.00 76.62 85 ARG A CA 1
ATOM 659 C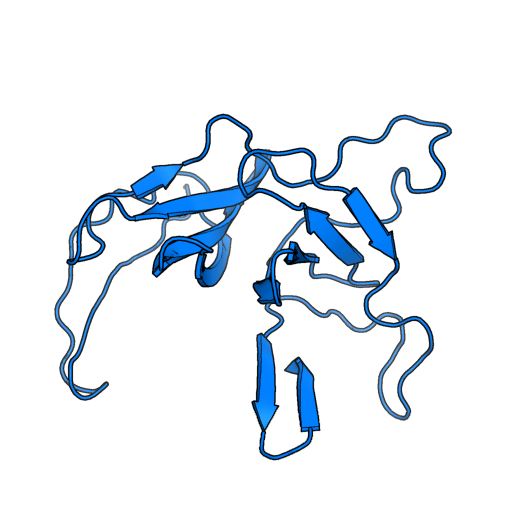 C . ARG A 1 85 ? 11.683 -1.248 -13.031 1.00 76.62 85 ARG A C 1
ATOM 661 O O . ARG A 1 85 ? 10.755 -1.241 -13.826 1.00 76.62 85 ARG A O 1
ATOM 668 N N . TYR A 1 86 ? 11.523 -1.007 -11.736 1.00 73.69 86 TYR A N 1
ATOM 669 C CA . TYR A 1 86 ? 10.222 -0.712 -11.146 1.00 73.69 86 TYR A CA 1
ATOM 670 C C . TYR A 1 86 ? 10.126 0.759 -10.778 1.00 73.69 86 TYR A C 1
ATOM 672 O O . TYR A 1 86 ? 11.099 1.418 -10.398 1.00 73.69 86 TYR A O 1
ATOM 680 N N . LYS A 1 87 ? 8.904 1.263 -10.873 1.00 78.38 87 LYS A N 1
ATOM 681 C CA . LYS A 1 87 ? 8.542 2.576 -10.373 1.00 78.38 87 LYS A CA 1
ATOM 682 C C . LYS A 1 87 ? 7.905 2.422 -8.996 1.00 78.38 87 LYS A C 1
ATOM 684 O O . LYS A 1 87 ? 7.583 1.316 -8.587 1.00 78.38 87 LYS A O 1
ATOM 689 N N . SER A 1 88 ? 7.806 3.504 -8.236 1.00 82.50 88 SER A N 1
ATOM 690 C CA . SER A 1 88 ? 7.293 3.465 -6.863 1.00 82.50 88 SER A CA 1
ATOM 691 C C . SER A 1 88 ? 6.264 4.568 -6.709 1.00 82.50 88 SER A C 1
ATOM 693 O O . SER A 1 88 ? 6.630 5.697 -6.395 1.00 82.50 88 SER A O 1
ATOM 695 N N . TRP A 1 89 ? 5.007 4.266 -7.024 1.00 90.62 89 TRP A N 1
ATOM 696 C CA . TRP A 1 89 ? 3.836 5.079 -6.690 1.00 90.62 89 TRP A CA 1
ATOM 697 C C . TRP A 1 89 ? 2.567 4.225 -6.696 1.00 90.62 89 TRP A C 1
ATOM 699 O O . TRP A 1 89 ? 2.620 3.054 -7.076 1.00 90.62 89 TRP A O 1
ATOM 709 N N . ASP A 1 90 ? 1.476 4.819 -6.209 1.00 93.50 90 ASP A N 1
ATOM 710 C CA . ASP A 1 90 ? 0.120 4.268 -6.102 1.00 93.50 90 ASP A CA 1
ATOM 711 C C . ASP A 1 90 ? 0.078 2.771 -5.768 1.00 93.50 90 ASP A C 1
ATOM 713 O O . ASP A 1 90 ? -0.396 1.968 -6.577 1.00 93.50 90 ASP A O 1
ATOM 717 N N . PRO A 1 91 ? 0.631 2.368 -4.609 1.00 97.00 91 PRO A N 1
ATOM 718 C CA . PRO A 1 91 ? 0.735 0.966 -4.286 1.00 97.00 91 PRO A CA 1
ATOM 719 C C . PRO A 1 91 ? -0.613 0.350 -3.916 1.00 97.00 91 PRO A C 1
ATOM 721 O O . PRO A 1 91 ? -1.448 0.991 -3.281 1.00 97.00 91 PRO A O 1
ATOM 724 N N . PHE A 1 92 ? -0.759 -0.938 -4.212 1.00 98.00 92 PHE A N 1
ATOM 725 C CA . PHE A 1 92 ? -1.832 -1.774 -3.677 1.00 98.00 92 PHE A CA 1
ATOM 726 C C . PHE A 1 92 ? -1.230 -2.924 -2.873 1.00 98.00 92 PHE A C 1
ATOM 728 O O . PHE A 1 92 ? -0.642 -3.834 -3.456 1.00 98.00 92 PHE A O 1
ATOM 735 N N . GLY A 1 93 ? -1.333 -2.861 -1.545 1.00 98.06 93 GLY A N 1
ATOM 736 C CA . GLY A 1 93 ? -0.810 -3.858 -0.614 1.00 98.06 93 GLY A CA 1
ATOM 737 C C . GLY A 1 93 ? -1.850 -4.896 -0.192 1.00 98.06 93 GLY A C 1
ATOM 738 O O . GLY A 1 93 ? -3.016 -4.561 0.009 1.00 98.06 93 GLY A O 1
ATOM 739 N N . TRP A 1 94 ? -1.430 -6.149 -0.019 1.00 98.25 94 TRP A N 1
ATOM 740 C CA . TRP A 1 94 ? -2.263 -7.205 0.562 1.00 98.25 94 TRP A CA 1
ATOM 741 C C . TRP A 1 94 ? -1.419 -8.281 1.256 1.00 98.25 94 TRP A C 1
ATOM 743 O O . TRP A 1 94 ? -0.200 -8.355 1.083 1.00 98.25 94 TRP A O 1
ATOM 753 N N . LEU A 1 95 ? -2.084 -9.122 2.046 1.00 98.12 95 LEU A N 1
ATOM 754 C CA . LEU A 1 95 ? -1.517 -10.326 2.646 1.00 98.12 95 LEU A CA 1
ATOM 755 C C . LEU A 1 95 ? -2.129 -11.553 1.962 1.00 98.12 95 LEU A C 1
ATOM 757 O O . LEU A 1 95 ? -3.349 -11.690 1.930 1.00 98.12 95 LEU A O 1
ATOM 761 N N . GLU A 1 96 ? -1.287 -12.449 1.453 1.00 96.94 96 GLU A N 1
ATOM 762 C CA . GLU A 1 96 ? -1.699 -13.745 0.906 1.00 96.94 96 GLU A CA 1
ATOM 763 C C . GLU A 1 96 ? -0.945 -14.853 1.645 1.00 96.94 96 GLU A C 1
ATOM 765 O O . GLU A 1 96 ? 0.284 -14.948 1.576 1.00 96.94 96 GLU A O 1
ATOM 770 N N . GLY A 1 97 ? -1.681 -15.686 2.383 1.00 96.56 97 GLY A N 1
ATOM 771 C CA . GLY A 1 97 ? -1.082 -16.658 3.295 1.00 96.56 97 GLY A CA 1
ATOM 772 C C . GLY A 1 97 ? -0.245 -15.967 4.376 1.00 96.56 97 GLY A C 1
ATOM 773 O O . GLY A 1 97 ? -0.779 -15.250 5.216 1.00 96.56 97 GLY A O 1
ATOM 774 N N . ASP A 1 98 ? 1.065 -16.202 4.355 1.00 97.00 98 ASP A N 1
ATOM 775 C CA . ASP A 1 98 ? 2.057 -15.632 5.276 1.00 97.00 98 ASP A CA 1
ATOM 776 C C . ASP A 1 98 ? 2.930 -14.543 4.630 1.00 97.00 98 ASP A C 1
ATOM 778 O O . ASP A 1 98 ? 3.915 -14.102 5.220 1.00 97.00 98 ASP A O 1
ATOM 782 N N . THR A 1 99 ? 2.604 -14.132 3.403 1.00 98.44 99 THR A N 1
ATOM 783 C CA . THR A 1 99 ? 3.454 -13.252 2.605 1.00 98.44 99 THR A CA 1
ATOM 784 C C . THR A 1 99 ? 2.717 -11.966 2.252 1.00 98.44 99 THR A C 1
ATOM 786 O O . THR A 1 99 ? 1.626 -11.987 1.680 1.00 98.44 99 THR A O 1
ATOM 789 N N . TYR A 1 100 ? 3.345 -10.835 2.555 1.00 98.62 100 TYR A N 1
ATOM 790 C CA . TYR A 1 100 ? 2.887 -9.520 2.133 1.00 98.62 100 TYR A CA 1
ATOM 791 C C . TYR A 1 100 ? 3.312 -9.248 0.699 1.00 98.62 100 TYR A C 1
ATOM 793 O O . TYR A 1 100 ? 4.455 -9.516 0.322 1.00 98.62 100 TYR A O 1
ATOM 801 N N . TYR A 1 101 ? 2.411 -8.660 -0.072 1.00 98.00 101 TYR A N 1
ATOM 802 C CA . TYR A 1 101 ? 2.644 -8.246 -1.444 1.00 98.00 101 TYR A CA 1
ATOM 803 C C . TYR A 1 101 ? 2.218 -6.796 -1.645 1.00 98.00 101 TYR A C 1
ATOM 805 O O . TYR A 1 101 ? 1.383 -6.272 -0.908 1.00 98.00 101 TYR A O 1
ATOM 813 N N . ALA A 1 102 ? 2.802 -6.155 -2.654 1.00 97.50 102 ALA A N 1
ATOM 814 C CA . ALA A 1 102 ? 2.390 -4.850 -3.131 1.00 97.50 102 ALA A CA 1
ATOM 815 C C . ALA A 1 102 ? 2.544 -4.760 -4.655 1.00 97.50 102 ALA A C 1
ATOM 817 O O . ALA A 1 102 ? 3.611 -5.078 -5.187 1.00 97.50 102 ALA A O 1
ATOM 818 N N . ILE A 1 103 ? 1.500 -4.294 -5.343 1.00 96.50 103 ILE A N 1
ATOM 819 C CA . ILE A 1 103 ? 1.608 -3.796 -6.720 1.00 96.50 103 ILE A CA 1
ATOM 820 C C . ILE A 1 103 ? 2.204 -2.399 -6.633 1.00 96.50 103 ILE A C 1
ATOM 822 O O . ILE A 1 103 ? 1.745 -1.595 -5.827 1.00 96.50 103 ILE A O 1
ATOM 826 N N . PHE A 1 104 ? 3.214 -2.102 -7.442 1.00 95.12 104 PHE A N 1
ATOM 827 C CA . PHE A 1 104 ? 3.707 -0.746 -7.648 1.00 95.12 104 PHE A CA 1
ATOM 828 C C . PHE A 1 104 ? 3.192 -0.253 -8.996 1.00 95.12 104 PHE A C 1
ATOM 830 O O . PHE A 1 104 ? 3.490 -0.869 -10.020 1.00 95.12 104 PHE A O 1
ATOM 837 N N . GLY A 1 105 ? 2.402 0.821 -8.976 1.00 92.19 105 GLY A N 1
ATOM 838 C CA . GLY A 1 105 ? 1.683 1.310 -10.146 1.00 92.19 105 GLY A CA 1
ATOM 839 C C . GLY A 1 105 ? 2.563 1.985 -11.199 1.00 92.19 105 GLY A C 1
ATOM 840 O O . GLY A 1 105 ? 3.789 2.083 -11.073 1.00 92.19 105 GLY A O 1
ATOM 841 N N . GLY A 1 106 ? 1.906 2.478 -12.249 1.00 87.88 106 GLY A N 1
ATOM 842 C CA . GLY A 1 106 ? 2.55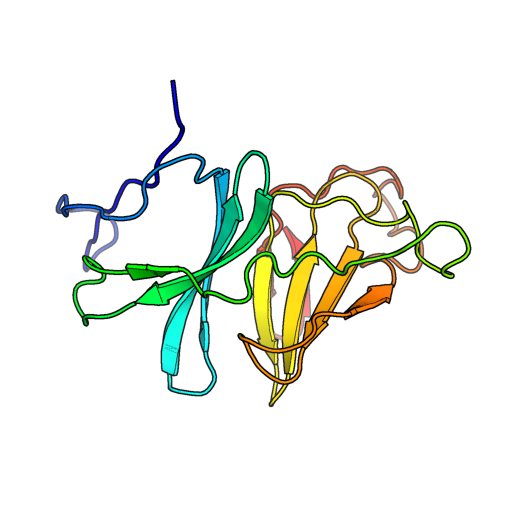2 3.064 -13.420 1.00 87.88 106 GLY A CA 1
ATOM 843 C C . GLY A 1 106 ? 2.609 2.122 -14.621 1.00 87.88 106 GLY A C 1
ATOM 844 O O . GLY A 1 106 ? 2.140 0.989 -14.576 1.00 87.88 106 GLY A O 1
ATOM 845 N N . GLY A 1 107 ? 3.238 2.589 -15.704 1.00 84.44 107 GLY A N 1
ATOM 846 C CA . GLY A 1 107 ? 3.609 1.726 -16.832 1.00 84.44 107 GLY A CA 1
ATOM 847 C C . GLY A 1 107 ? 4.684 0.707 -16.434 1.00 84.44 107 GLY A C 1
ATOM 848 O O . GLY A 1 107 ? 5.678 1.097 -15.811 1.00 84.44 107 GLY A O 1
ATOM 849 N N . HIS A 1 108 ? 4.474 -0.555 -16.825 1.00 85.00 108 HIS A N 1
ATOM 850 C CA . HIS A 1 108 ? 5.179 -1.753 -16.336 1.00 85.00 108 HIS A CA 1
ATOM 851 C C . HIS A 1 108 ? 5.083 -1.915 -14.808 1.00 85.00 108 HIS A C 1
ATOM 853 O O . HIS A 1 108 ? 6.089 -1.804 -14.101 1.00 85.00 108 HIS A O 1
ATOM 859 N N . PRO A 1 109 ? 3.867 -2.138 -14.280 1.00 90.12 109 PRO A N 1
ATOM 860 C CA . PRO A 1 109 ? 3.660 -2.293 -12.846 1.00 90.12 109 PRO A CA 1
ATOM 861 C C . PRO A 1 109 ? 4.451 -3.481 -12.297 1.00 90.12 109 PRO A C 1
ATOM 863 O O . PRO A 1 109 ? 4.436 -4.572 -12.869 1.00 90.12 109 PRO A O 1
ATOM 866 N N . GLY A 1 110 ? 5.132 -3.270 -11.174 1.00 92.06 110 GLY A N 1
ATOM 867 C CA . GLY A 1 110 ? 5.970 -4.277 -10.524 1.00 92.06 110 GLY A CA 1
ATOM 868 C C . GLY A 1 110 ? 5.278 -4.927 -9.332 1.00 92.06 110 GLY A C 1
ATOM 869 O O . GLY A 1 110 ? 4.428 -4.310 -8.695 1.00 92.06 110 GLY A O 1
ATOM 870 N N . ILE A 1 111 ? 5.685 -6.146 -8.985 1.00 94.50 111 ILE A N 1
ATOM 871 C CA . ILE A 1 111 ? 5.309 -6.785 -7.722 1.00 94.50 111 ILE A CA 1
ATOM 872 C C . ILE A 1 111 ? 6.493 -6.756 -6.766 1.00 94.50 111 ILE A C 1
ATOM 874 O O . ILE A 1 111 ? 7.583 -7.233 -7.091 1.00 94.50 111 ILE A O 1
ATOM 878 N N . ALA A 1 112 ? 6.258 -6.244 -5.562 1.00 95.19 112 ALA A N 1
ATOM 879 C CA . ALA A 1 112 ? 7.156 -6.388 -4.427 1.00 95.19 112 ALA A CA 1
ATOM 880 C C . ALA A 1 112 ? 6.534 -7.314 -3.376 1.00 95.19 112 ALA A C 1
ATOM 882 O O . ALA A 1 112 ? 5.313 -7.352 -3.228 1.00 95.19 112 ALA A O 1
ATOM 883 N N . LYS A 1 113 ? 7.361 -8.057 -2.635 1.00 96.75 113 LYS A N 1
ATOM 884 C CA . LYS A 1 113 ? 6.888 -8.902 -1.531 1.00 96.75 113 LYS A CA 1
ATOM 885 C C . LYS A 1 113 ? 7.850 -8.954 -0.352 1.00 96.75 113 LYS A C 1
ATOM 887 O O . LYS A 1 113 ? 9.054 -8.768 -0.531 1.00 96.75 113 LYS A O 1
ATOM 892 N N . SER A 1 114 ? 7.320 -9.287 0.819 1.00 97.69 114 SER A N 1
ATOM 893 C CA . SER A 1 114 ? 8.079 -9.513 2.052 1.00 97.69 114 SER A CA 1
ATOM 894 C C . SER A 1 114 ? 7.358 -10.520 2.962 1.00 97.69 114 SER A C 1
ATOM 896 O O . SER A 1 114 ? 6.128 -10.519 3.002 1.00 97.69 114 SER A O 1
ATOM 898 N N . PRO A 1 115 ? 8.070 -11.375 3.721 1.00 97.69 115 PRO A N 1
ATOM 899 C CA . PRO A 1 115 ? 7.444 -12.216 4.746 1.00 97.69 115 PRO A CA 1
ATOM 900 C C . PRO A 1 115 ? 6.990 -11.422 5.985 1.00 97.69 115 PRO A C 1
ATOM 902 O O . PRO A 1 115 ? 6.186 -11.917 6.766 1.00 97.69 115 PRO A O 1
ATOM 905 N N . THR A 1 116 ? 7.495 -10.200 6.196 1.00 97.38 116 THR A N 1
ATOM 906 C CA . THR A 1 116 ? 7.091 -9.328 7.315 1.00 97.38 116 THR A CA 1
ATOM 907 C C . THR A 1 116 ? 6.876 -7.891 6.842 1.00 97.38 116 THR A C 1
ATOM 909 O O . THR A 1 116 ? 7.501 -7.448 5.878 1.00 97.38 116 THR A O 1
ATOM 912 N N . LEU A 1 117 ? 6.004 -7.133 7.513 1.00 96.06 117 LEU A N 1
ATOM 913 C CA . LEU A 1 117 ? 5.740 -5.734 7.145 1.00 96.06 117 LEU A CA 1
ATOM 914 C C . LEU A 1 117 ? 6.991 -4.853 7.241 1.00 96.06 117 LEU A C 1
ATOM 916 O O . LEU A 1 117 ? 7.243 -4.032 6.360 1.00 96.06 117 LEU A O 1
ATOM 920 N N . ASP A 1 118 ? 7.772 -5.048 8.301 1.00 95.56 118 ASP A N 1
ATOM 921 C CA . ASP A 1 118 ? 8.965 -4.276 8.649 1.00 95.56 118 ASP A CA 1
ATOM 922 C C . ASP A 1 118 ? 10.266 -4.811 8.022 1.00 95.56 118 ASP A C 1
ATOM 924 O O . ASP A 1 118 ? 11.335 -4.229 8.211 1.00 95.56 118 ASP A O 1
ATOM 928 N N . GLY A 1 119 ? 10.176 -5.918 7.284 1.00 94.44 119 GLY A N 1
ATOM 929 C CA . GLY A 1 119 ? 11.308 -6.620 6.700 1.00 94.44 119 GLY A CA 1
ATOM 930 C C . GLY A 1 119 ? 11.783 -6.057 5.363 1.00 94.44 119 GLY A C 1
ATOM 931 O O . GLY A 1 119 ? 11.373 -4.998 4.890 1.00 94.44 119 GLY A O 1
ATOM 932 N N . GLU A 1 120 ? 12.682 -6.811 4.734 1.00 94.19 120 GLU A N 1
ATOM 933 C CA . GLU A 1 120 ? 13.185 -6.504 3.399 1.00 94.19 120 GLU A CA 1
ATOM 934 C C . GLU A 1 120 ? 12.132 -6.842 2.336 1.00 94.19 120 GLU A C 1
ATOM 936 O O . GLU A 1 120 ? 11.778 -8.006 2.132 1.00 94.19 120 GLU A O 1
ATOM 941 N N . TRP A 1 121 ? 11.688 -5.820 1.610 1.00 95.12 121 TRP A N 1
ATOM 942 C CA . TRP A 1 121 ? 10.823 -5.977 0.449 1.00 95.12 121 TRP A CA 1
ATOM 943 C C . TRP A 1 121 ? 11.646 -6.193 -0.816 1.00 95.12 121 TRP A C 1
ATOM 945 O O . TRP A 1 121 ? 12.583 -5.446 -1.103 1.00 95.12 121 TRP A O 1
ATOM 955 N N . ARG A 1 122 ? 11.269 -7.206 -1.597 1.00 93.31 122 ARG A N 1
ATOM 956 C CA . ARG A 1 122 ? 11.965 -7.594 -2.829 1.00 93.31 122 ARG A CA 1
ATOM 957 C C . ARG A 1 122 ? 11.040 -7.498 -4.023 1.00 93.31 122 ARG A C 1
ATOM 959 O O . ARG A 1 122 ? 9.921 -7.999 -3.964 1.00 93.31 122 ARG A O 1
ATOM 966 N N . TYR A 1 123 ? 11.531 -6.912 -5.111 1.00 92.25 123 TYR A N 1
ATOM 967 C CA . TYR A 1 123 ? 10.876 -7.001 -6.412 1.00 92.25 123 TYR A CA 1
ATOM 968 C C . TYR A 1 123 ? 10.950 -8.446 -6.920 1.00 92.25 123 TYR A C 1
ATOM 970 O O . TYR A 1 123 ? 11.991 -9.093 -6.798 1.00 92.25 123 TYR A O 1
ATOM 978 N N . VAL A 1 124 ? 9.848 -8.957 -7.465 1.00 91.38 124 VAL A N 1
ATOM 979 C CA . VAL A 1 124 ? 9.735 -10.355 -7.920 1.00 91.38 124 VAL A CA 1
ATOM 980 C C . VAL A 1 124 ? 9.244 -10.500 -9.357 1.00 91.38 124 VAL A C 1
ATOM 982 O O . VAL A 1 124 ? 8.947 -11.612 -9.789 1.00 91.38 124 VAL A O 1
ATOM 985 N N . GLY A 1 125 ? 9.187 -9.399 -10.101 1.00 89.94 125 GLY A N 1
ATOM 986 C CA . GLY A 1 125 ? 8.778 -9.377 -11.500 1.00 89.94 125 GLY A CA 1
ATOM 987 C C . GLY A 1 125 ? 7.682 -8.359 -11.776 1.00 89.94 125 GLY A C 1
ATOM 988 O O . GLY A 1 125 ? 7.118 -7.751 -10.863 1.00 89.94 125 GLY A O 1
ATOM 989 N N . ASP A 1 126 ? 7.395 -8.185 -13.059 1.00 89.62 126 ASP A N 1
ATOM 990 C CA . ASP A 1 126 ? 6.288 -7.359 -13.522 1.00 89.62 126 ASP A CA 1
ATOM 991 C C . ASP A 1 126 ? 4.962 -8.077 -13.249 1.00 89.62 126 ASP A C 1
ATOM 993 O O . ASP A 1 126 ? 4.865 -9.300 -13.378 1.00 89.62 126 ASP A O 1
ATOM 997 N N . LEU A 1 127 ? 3.928 -7.316 -12.892 1.00 90.19 127 LEU A N 1
ATOM 998 C CA . LEU A 1 127 ? 2.568 -7.826 -12.703 1.00 90.19 127 LEU A CA 1
ATOM 999 C C . LEU A 1 127 ? 2.071 -8.524 -13.978 1.00 90.19 127 LEU A C 1
ATOM 1001 O O . LEU A 1 127 ? 1.464 -9.592 -13.912 1.00 90.19 127 LEU A O 1
ATOM 1005 N N . PHE A 1 128 ? 2.379 -7.949 -15.143 1.00 87.38 128 PHE A N 1
ATOM 1006 C CA . PHE A 1 128 ? 2.111 -8.557 -16.440 1.00 87.38 128 PHE A CA 1
ATOM 1007 C C . PHE A 1 128 ? 3.377 -9.193 -17.009 1.00 87.38 128 PHE A C 1
ATOM 1009 O O . PHE A 1 128 ? 4.217 -8.525 -17.604 1.00 87.38 128 PHE A O 1
ATOM 1016 N N . ALA A 1 129 ? 3.484 -10.517 -16.897 1.00 79.94 129 ALA A N 1
ATOM 1017 C CA . ALA A 1 129 ? 4.563 -11.268 -17.544 1.00 79.94 129 ALA A CA 1
ATOM 1018 C C . ALA A 1 129 ? 4.459 -11.266 -19.086 1.00 79.94 129 ALA A C 1
ATOM 1020 O O . ALA A 1 129 ? 5.435 -11.530 -19.785 1.00 79.94 129 ALA A O 1
ATOM 1021 N N . HIS A 1 130 ? 3.261 -11.029 -19.623 1.00 82.50 130 HIS A N 1
ATOM 1022 C CA . HIS A 1 130 ? 2.964 -10.928 -21.049 1.00 82.50 130 HIS A CA 1
ATOM 1023 C C . HIS A 1 130 ? 1.770 -9.996 -21.264 1.00 82.50 130 HIS A C 1
ATOM 1025 O O . HIS A 1 130 ? 1.012 -9.725 -20.334 1.00 82.50 130 HIS A O 1
ATOM 1031 N N . GLY A 1 131 ? 1.606 -9.507 -22.495 1.00 79.69 131 GLY A N 1
ATOM 1032 C CA . GLY A 1 131 ? 0.477 -8.649 -22.842 1.00 79.69 131 GLY A CA 1
ATOM 1033 C C . GLY A 1 131 ? -0.847 -9.382 -22.658 1.00 79.69 131 GLY A C 1
ATOM 1034 O O . GLY A 1 131 ? -0.973 -10.551 -23.029 1.00 79.69 131 GLY A O 1
ATOM 1035 N N . VAL A 1 132 ? -1.831 -8.684 -22.102 1.00 82.44 132 VAL A N 1
ATOM 1036 C CA . VAL A 1 132 ? -3.212 -9.163 -22.020 1.00 82.44 132 VAL A CA 1
ATOM 1037 C C . VAL A 1 132 ? -3.924 -8.753 -23.307 1.00 82.44 132 VAL A C 1
ATOM 1039 O O . VAL A 1 132 ? -3.754 -7.634 -23.787 1.00 82.44 132 VAL A O 1
ATOM 1042 N N . GLU A 1 133 ? -4.699 -9.656 -23.912 1.00 86.44 133 GLU A N 1
ATOM 1043 C CA . GLU A 1 133 ? -5.433 -9.338 -25.140 1.00 86.44 133 GLU A CA 1
ATOM 1044 C C . GLU A 1 133 ? -6.329 -8.107 -24.927 1.00 86.44 133 GLU A C 1
ATOM 1046 O O . GLU A 1 133 ? -7.163 -8.077 -24.024 1.00 86.44 133 GLU A O 1
ATOM 1051 N N . GLY A 1 134 ? -6.141 -7.081 -25.761 1.00 84.50 134 GLY A N 1
ATOM 1052 C CA . GLY A 1 134 ? -6.882 -5.821 -25.664 1.00 84.50 134 GLY A CA 1
ATOM 1053 C C . GLY A 1 134 ? -6.313 -4.794 -24.679 1.00 84.50 134 GLY A C 1
ATOM 1054 O O . GLY A 1 134 ? -6.884 -3.711 -24.584 1.00 84.50 134 GLY A O 1
ATOM 1055 N N . VAL A 1 135 ? -5.195 -5.081 -24.002 1.00 83.19 135 VAL A N 1
ATOM 1056 C CA . VAL A 1 135 ? -4.521 -4.161 -23.071 1.00 83.19 135 VAL A CA 1
ATOM 1057 C C . VAL A 1 135 ? -3.061 -3.986 -23.486 1.00 83.19 135 VAL A C 1
ATOM 1059 O O . VAL A 1 135 ? -2.362 -4.954 -23.792 1.00 83.19 135 VAL A O 1
ATOM 1062 N N . SER A 1 136 ? -2.587 -2.741 -23.526 1.00 83.31 136 SER A N 1
ATOM 1063 C CA . SER A 1 136 ? -1.182 -2.458 -23.828 1.00 83.31 136 SER A CA 1
ATOM 1064 C C . SER A 1 136 ? -0.271 -2.946 -22.697 1.00 83.31 136 SER A C 1
ATOM 1066 O O . SER A 1 136 ? -0.614 -2.835 -21.526 1.00 83.31 136 SER A O 1
ATOM 1068 N N . LEU A 1 137 ? 0.933 -3.421 -23.027 1.00 79.94 137 LEU A N 1
ATOM 1069 C CA . LEU A 1 137 ? 1.978 -3.658 -22.016 1.00 79.94 137 LEU A CA 1
ATOM 1070 C C . LEU A 1 137 ? 2.464 -2.361 -21.350 1.00 79.94 137 LEU A C 1
ATOM 1072 O O . LEU A 1 137 ? 3.010 -2.405 -20.249 1.00 79.94 137 LEU A O 1
ATOM 1076 N N . ASP A 1 138 ? 2.251 -1.230 -22.023 1.00 80.69 138 ASP A N 1
ATOM 1077 C CA . ASP A 1 138 ? 2.595 0.110 -21.547 1.00 80.69 138 ASP A CA 1
ATOM 1078 C C . ASP A 1 138 ? 1.410 0.804 -20.851 1.00 80.69 138 ASP A C 1
ATOM 1080 O O . ASP A 1 138 ? 1.472 2.008 -20.601 1.00 80.69 138 ASP A O 1
ATOM 1084 N N . GLU A 1 139 ? 0.314 0.079 -20.590 1.00 84.75 139 GLU A N 1
ATOM 1085 C CA . GLU A 1 139 ? -0.848 0.628 -19.888 1.00 84.75 139 GLU A CA 1
ATOM 1086 C C . GLU A 1 139 ? -0.442 1.132 -18.498 1.00 84.75 139 GLU A C 1
ATOM 1088 O O . GLU A 1 139 ? 0.351 0.501 -17.791 1.00 84.75 139 GLU A O 1
ATOM 1093 N N . ASP A 1 140 ? -0.977 2.289 -18.114 1.00 88.00 140 ASP A N 1
ATOM 1094 C CA . ASP A 1 140 ? -0.719 2.867 -16.802 1.00 88.00 140 ASP A CA 1
ATOM 1095 C C . ASP A 1 140 ? -1.624 2.209 -15.758 1.00 88.00 140 ASP A C 1
ATOM 1097 O O . ASP A 1 140 ? -2.809 2.521 -15.662 1.00 88.00 140 ASP A O 1
ATOM 1101 N N . VAL A 1 141 ? -1.053 1.310 -14.956 1.00 88.69 141 VAL A N 1
ATOM 1102 C CA . VAL A 1 141 ? -1.763 0.615 -13.871 1.00 88.69 141 VAL A CA 1
ATOM 1103 C C . VAL A 1 141 ? -1.557 1.356 -12.548 1.00 88.69 141 VAL A C 1
ATOM 1105 O O . VAL A 1 141 ? -1.117 0.802 -11.542 1.00 88.69 141 VAL A O 1
ATOM 1108 N N . SER A 1 142 ? -1.787 2.665 -12.564 1.00 91.44 142 SER A N 1
ATOM 1109 C CA . SER A 1 142 ? -1.842 3.481 -11.350 1.00 91.44 142 SER A CA 1
ATOM 1110 C C . SER A 1 142 ? -3.190 3.294 -10.646 1.00 91.44 142 SER A C 1
ATOM 1112 O O . SER A 1 142 ? -4.212 3.116 -11.303 1.00 91.44 142 SER A O 1
ATOM 1114 N N . CYS A 1 143 ? -3.199 3.360 -9.310 1.00 93.88 143 CYS A N 1
ATOM 1115 C CA . CYS A 1 143 ? -4.383 3.113 -8.471 1.00 93.88 143 CYS A CA 1
ATOM 1116 C C . CYS A 1 143 ? -5.010 1.719 -8.657 1.00 93.88 143 CYS A C 1
ATOM 1118 O O . CYS A 1 143 ? -6.233 1.596 -8.637 1.00 93.88 143 CYS A O 1
ATOM 1120 N N . ALA A 1 144 ? -4.170 0.694 -8.820 1.00 94.25 144 ALA A N 1
ATOM 1121 C CA . ALA A 1 144 ? -4.612 -0.688 -8.964 1.00 94.25 144 ALA A CA 1
ATOM 1122 C C . ALA A 1 144 ? -5.526 -1.134 -7.810 1.00 94.25 144 ALA A C 1
ATOM 1124 O O . ALA A 1 144 ? -5.261 -0.813 -6.649 1.00 94.25 144 ALA A O 1
ATOM 1125 N N . ASP A 1 145 ? -6.531 -1.949 -8.123 1.00 95.62 145 ASP A N 1
ATOM 1126 C CA . ASP A 1 145 ? -7.333 -2.684 -7.142 1.00 95.62 145 ASP A CA 1
ATOM 1127 C C . ASP A 1 145 ? -7.432 -4.162 -7.548 1.00 95.62 145 ASP A C 1
ATOM 1129 O O . ASP A 1 145 ? -7.897 -4.492 -8.641 1.00 95.62 145 ASP A O 1
ATOM 1133 N N . LEU A 1 146 ? -6.951 -5.064 -6.686 1.00 95.31 146 LEU A N 1
ATOM 1134 C CA . LEU A 1 146 ? -6.919 -6.505 -6.939 1.00 95.31 146 LEU A CA 1
ATOM 1135 C C . LEU A 1 146 ? -7.841 -7.234 -5.962 1.00 95.31 146 LEU A C 1
ATOM 1137 O O . LEU A 1 146 ? -7.589 -7.280 -4.758 1.00 95.31 146 LEU A O 1
ATOM 1141 N N . PHE A 1 147 ? -8.884 -7.870 -6.490 1.00 95.44 147 PHE A N 1
ATOM 1142 C CA . PHE A 1 147 ? -9.871 -8.580 -5.682 1.00 95.44 147 PHE A CA 1
ATOM 1143 C C . PHE A 1 147 ? -10.435 -9.811 -6.394 1.00 95.44 147 PHE A C 1
ATOM 1145 O O . PHE A 1 147 ? -10.315 -9.990 -7.606 1.00 95.44 147 PHE A O 1
ATOM 1152 N N . LYS A 1 148 ? -11.090 -10.685 -5.624 1.00 95.44 148 LYS A N 1
ATOM 1153 C CA . LYS A 1 148 ? -11.807 -11.848 -6.157 1.00 95.44 148 LYS A CA 1
ATOM 1154 C C . LYS A 1 148 ? -13.247 -11.480 -6.505 1.00 95.44 148 LYS A C 1
ATOM 1156 O O . LYS A 1 148 ? -13.973 -10.946 -5.667 1.00 95.44 148 LYS A O 1
ATOM 1161 N N . LEU A 1 149 ? -13.698 -11.864 -7.698 1.00 97.12 149 LEU A N 1
ATOM 1162 C CA . LEU A 1 149 ? -15.106 -11.832 -8.091 1.00 97.12 149 LEU A CA 1
ATOM 1163 C C . LEU A 1 149 ? -15.546 -13.234 -8.525 1.00 97.12 149 LEU A C 1
ATOM 1165 O O . LEU A 1 149 ? -15.274 -13.677 -9.641 1.00 97.12 149 LEU A O 1
ATOM 1169 N N . GLY A 1 150 ? -16.223 -13.947 -7.622 1.00 96.56 150 GLY A N 1
ATOM 1170 C CA . GLY A 1 150 ? -16.524 -15.365 -7.817 1.00 96.56 150 GLY A CA 1
ATOM 1171 C C . GLY A 1 150 ? -15.247 -16.207 -7.770 1.00 96.56 150 GLY A C 1
ATOM 1172 O O . GLY A 1 150 ? -14.515 -16.163 -6.786 1.00 96.56 150 GLY A O 1
ATOM 1173 N N . ASP A 1 151 ? -14.982 -16.971 -8.827 1.00 96.50 151 ASP A N 1
ATOM 1174 C CA . ASP A 1 151 ? -13.798 -17.825 -8.983 1.00 96.50 151 ASP A CA 1
ATOM 1175 C C . ASP A 1 151 ? -12.637 -17.140 -9.728 1.00 96.50 151 ASP A C 1
ATOM 1177 O O . ASP A 1 151 ? -11.646 -17.792 -10.059 1.00 96.50 151 ASP A O 1
ATOM 1181 N N . LYS A 1 152 ? -12.740 -15.830 -9.986 1.00 95.12 152 LYS A N 1
ATOM 1182 C CA . LYS A 1 152 ? -11.770 -15.070 -10.782 1.00 95.12 152 LYS A CA 1
ATOM 1183 C C . LYS A 1 152 ? -11.055 -14.005 -9.968 1.00 95.12 152 LYS A C 1
ATOM 1185 O O . LYS A 1 152 ? -11.673 -13.334 -9.145 1.00 95.12 152 LYS A O 1
ATOM 1190 N N . ASP A 1 153 ? -9.776 -13.827 -10.268 1.00 93.31 153 ASP A N 1
ATOM 1191 C CA . ASP A 1 153 ? -9.022 -12.624 -9.924 1.00 93.31 153 ASP A CA 1
ATOM 1192 C C . ASP A 1 153 ? -9.390 -11.496 -10.887 1.00 93.31 153 ASP A C 1
ATOM 1194 O O . ASP A 1 153 ? -9.435 -11.697 -12.104 1.00 93.31 153 ASP A O 1
ATOM 1198 N N . VAL A 1 154 ? -9.672 -10.321 -10.334 1.00 94.38 154 VAL A N 1
ATOM 1199 C CA . VAL A 1 154 ? -9.983 -9.098 -11.068 1.00 94.38 154 VAL A CA 1
ATOM 1200 C C . VAL A 1 154 ? -8.979 -8.037 -10.654 1.00 94.38 154 VAL A C 1
ATOM 1202 O O . VAL A 1 154 ? -8.852 -7.740 -9.471 1.00 94.38 154 VAL A O 1
ATOM 1205 N N . LEU A 1 155 ? -8.293 -7.484 -11.649 1.00 92.44 155 LEU A N 1
ATOM 1206 C CA . LEU A 1 155 ? -7.476 -6.288 -11.526 1.00 92.44 155 LEU A CA 1
ATOM 1207 C C . LEU A 1 155 ? -8.247 -5.134 -12.175 1.00 92.44 155 LEU A C 1
ATOM 1209 O O . LEU A 1 155 ? -8.662 -5.268 -13.332 1.00 92.44 155 LEU A O 1
ATOM 1213 N N . LEU A 1 156 ? -8.450 -4.053 -11.427 1.00 91.25 156 LEU A N 1
ATOM 1214 C CA . LEU A 1 156 ? -9.068 -2.806 -11.877 1.00 91.25 156 LEU A CA 1
ATOM 1215 C C . LEU A 1 156 ? -8.052 -1.663 -11.856 1.00 91.25 156 LEU A C 1
ATOM 1217 O O . LEU A 1 156 ? -7.245 -1.621 -10.899 1.00 91.25 156 LEU A O 1
#

Radius of gyration: 16.21 Å; chains: 1; bounding box: 49×40×43 Å

Foldseek 3Di:
DFDFDWDWDDPVVPDIDGAAAPRDGQWAAWDWEQDPVRWIKTFTARPPFFTFIWTAPDPSSRDIHTAPLDDLPADDDPPDPCVPPADTHQKYWDDDDQKIWIWGWAQQIWIWIDSDRSDHIDTDGTPDPDDDVPGDSRDTLHNWDWDDDPPDIDID